Protein AF-A0A087V8K9-F1 (afdb_monomer_lite)

Sequence (43 aa):
MAKKVAIIGGGSSGLCAIKACLQEGLEPVCFERTGDIGGLWRF

Foldseek 3Di:
DAAEAEAEAQAPVSVVVCVVCVVVVHHYDYDHPDPDHHPPHDD

Organism: NCBI:txid100784

pLDDT: mean 97.48, std 3.47, range [78.0, 98.81]

Secondary structure (DSSP, 8-state):
-PPEEEEE-SSHHHHHHHHHHHHTT-EEEEE-SSSSS-GGG--

InterPro domains:
  IPR020946 Flavin monooxygenase-like [PF00743] (2-43)
  IPR036188 FAD/NAD(P)-binding domain superfamily [G3DSA:3.50.50.60] (1-43)
  IPR036188 FAD/NAD(P)-binding domain superfamily [SSF51905] (2-42)
  IPR050346 Flavin-containing monooxygenases-like [PTHR23023] (3-43)

Structure (mmCIF, N/CA/C/O backbone):
data_AF-A0A087V8K9-F1
#
_entry.id   AF-A0A087V8K9-F1
#
loop_
_atom_site.group_PDB
_atom_site.id
_atom_site.type_symbol
_atom_site.label_atom_id
_atom_site.label_alt_id
_atom_site.label_comp_id
_atom_site.label_asym_id
_atom_site.label_entity_id
_atom_site.label_seq_id
_atom_site.pdbx_PDB_ins_code
_atom_site.Cartn_x
_atom_site.Cartn_y
_atom_site.Cartn_z
_atom_site.occupancy
_atom_site.B_iso_or_equiv
_atom_site.auth_seq_id
_atom_site.auth_comp_id
_atom_site.auth_asym_id
_atom_site.auth_atom_id
_atom_site.pdbx_PDB_model_num
ATOM 1 N N . MET A 1 1 ? -17.013 2.162 14.804 1.00 78.00 1 MET A N 1
ATOM 2 C CA . MET A 1 1 ? -16.674 1.927 13.382 1.00 78.00 1 MET A CA 1
ATOM 3 C C . MET A 1 1 ? -15.184 2.153 13.192 1.00 78.00 1 MET A C 1
ATOM 5 O O . MET A 1 1 ? -14.666 3.082 13.802 1.00 78.00 1 MET A O 1
ATOM 9 N N . ALA A 1 2 ? -14.515 1.328 12.384 1.00 89.38 2 ALA A N 1
ATOM 10 C CA . ALA A 1 2 ? -13.121 1.554 11.995 1.00 89.38 2 ALA A CA 1
ATOM 11 C C . ALA A 1 2 ? -13.011 2.797 11.091 1.00 89.38 2 ALA A C 1
ATOM 13 O O . ALA A 1 2 ? -13.919 3.062 10.300 1.00 89.38 2 ALA A O 1
ATOM 14 N N . LYS A 1 3 ? -11.931 3.582 11.212 1.00 97.56 3 LYS A N 1
ATOM 15 C CA . LYS A 1 3 ? -11.699 4.721 10.305 1.00 97.56 3 LYS A CA 1
ATOM 16 C C . LYS A 1 3 ? -11.185 4.199 8.962 1.00 97.56 3 LYS A C 1
ATOM 18 O O . LYS A 1 3 ? -10.294 3.350 8.941 1.00 97.56 3 LYS A O 1
ATOM 23 N N . LYS A 1 4 ? -11.710 4.744 7.861 1.00 98.38 4 LYS A N 1
ATOM 24 C CA . LYS A 1 4 ? -11.212 4.463 6.508 1.00 98.38 4 LYS A CA 1
ATOM 25 C C . LYS A 1 4 ? -9.986 5.315 6.194 1.00 98.38 4 LYS A C 1
ATOM 27 O O . LYS A 1 4 ? -10.001 6.516 6.459 1.00 98.38 4 LYS A O 1
ATOM 32 N N . VAL A 1 5 ? -8.952 4.706 5.617 1.00 98.75 5 VAL A N 1
ATOM 33 C CA . VAL A 1 5 ? -7.673 5.366 5.307 1.00 98.75 5 VAL A CA 1
ATOM 34 C C . VAL A 1 5 ? -7.339 5.183 3.833 1.00 98.75 5 VAL A C 1
ATOM 36 O O . VAL A 1 5 ? -7.233 4.057 3.360 1.00 98.75 5 VAL A O 1
ATOM 39 N N . ALA A 1 6 ? -7.144 6.282 3.106 1.00 98.75 6 ALA A N 1
ATOM 40 C CA . ALA A 1 6 ? -6.649 6.232 1.734 1.00 98.75 6 ALA A CA 1
ATOM 41 C C . ALA A 1 6 ? -5.116 6.147 1.728 1.00 98.75 6 ALA A C 1
ATOM 43 O O . ALA A 1 6 ? -4.440 6.979 2.333 1.00 98.75 6 ALA A O 1
ATOM 44 N N . ILE A 1 7 ? -4.575 5.158 1.022 1.00 98.81 7 ILE A N 1
ATOM 45 C CA . ILE A 1 7 ? -3.139 4.960 0.817 1.00 98.81 7 ILE A CA 1
ATOM 46 C C . ILE A 1 7 ? -2.847 5.171 -0.666 1.00 98.81 7 ILE A C 1
ATOM 48 O O . ILE A 1 7 ? -3.483 4.553 -1.517 1.00 98.81 7 ILE A O 1
ATOM 52 N N . ILE A 1 8 ? -1.901 6.057 -0.977 1.00 98.69 8 ILE A N 1
ATOM 53 C CA . ILE A 1 8 ? -1.546 6.409 -2.355 1.00 98.69 8 ILE A CA 1
ATOM 54 C C . ILE A 1 8 ? -0.211 5.753 -2.713 1.00 98.69 8 ILE A C 1
ATOM 56 O O . ILE A 1 8 ? 0.833 6.127 -2.177 1.00 98.69 8 ILE A O 1
ATOM 60 N N . GLY A 1 9 ? -0.264 4.788 -3.631 1.00 98.62 9 GLY A N 1
ATOM 61 C CA . GLY A 1 9 ? 0.866 3.982 -4.090 1.00 98.62 9 GLY A CA 1
ATOM 62 C C . GLY A 1 9 ? 0.972 2.618 -3.397 1.00 98.62 9 GLY A C 1
ATOM 63 O O . GLY A 1 9 ? 0.907 2.514 -2.177 1.00 98.62 9 GLY A O 1
ATOM 64 N N . GLY A 1 10 ? 1.202 1.571 -4.190 1.00 98.44 10 GLY A N 1
ATOM 65 C CA . GLY A 1 10 ? 1.422 0.171 -3.809 1.00 98.44 10 GLY A CA 1
ATOM 66 C C . GLY A 1 10 ? 2.900 -0.240 -3.791 1.00 98.44 10 GLY A C 1
ATOM 67 O O . GLY A 1 10 ? 3.232 -1.403 -4.023 1.00 98.44 10 GLY A O 1
ATOM 68 N N . GLY A 1 11 ? 3.803 0.718 -3.557 1.00 98.50 11 GLY A N 1
ATOM 69 C CA . GLY A 1 11 ? 5.230 0.469 -3.324 1.00 98.50 11 GLY A CA 1
ATOM 70 C C . GLY A 1 11 ? 5.528 0.002 -1.893 1.00 98.50 11 GLY A C 1
ATOM 71 O O . GLY A 1 11 ? 4.620 -0.233 -1.098 1.00 98.50 11 GLY A O 1
ATOM 72 N N . SER A 1 12 ? 6.811 -0.086 -1.529 1.00 98.44 12 SER A N 1
ATOM 73 C CA . SER A 1 12 ? 7.244 -0.549 -0.198 1.00 98.44 12 SER A CA 1
ATOM 74 C C . SER A 1 12 ? 6.600 0.226 0.961 1.00 98.44 12 SER A C 1
ATOM 76 O O . SER A 1 12 ? 6.108 -0.379 1.911 1.00 98.44 12 SER A O 1
ATOM 78 N N . SER A 1 13 ? 6.545 1.557 0.870 1.00 98.56 13 SER A N 1
ATOM 79 C CA . SER A 1 13 ? 5.901 2.414 1.873 1.00 98.56 13 SER A CA 1
ATOM 80 C C . SER A 1 13 ? 4.392 2.179 1.962 1.00 98.56 13 SER A C 1
ATOM 82 O O . SER A 1 13 ? 3.858 2.069 3.064 1.00 98.56 13 SER A O 1
ATOM 84 N N . GLY A 1 14 ? 3.713 2.046 0.822 1.00 98.62 14 GLY A N 1
ATOM 85 C CA . GLY A 1 14 ? 2.276 1.784 0.752 1.00 98.62 14 GLY A CA 1
ATOM 86 C C . GLY A 1 14 ? 1.885 0.449 1.375 1.00 98.62 14 GLY A C 1
ATOM 87 O O . GLY A 1 14 ? 0.984 0.393 2.208 1.00 98.62 14 GLY A O 1
ATOM 88 N N . LEU A 1 15 ? 2.614 -0.621 1.048 1.00 98.69 15 LEU A N 1
ATOM 89 C CA . LEU A 1 15 ? 2.389 -1.952 1.622 1.00 98.69 15 LEU A CA 1
ATOM 90 C C . LEU A 1 15 ? 2.606 -1.963 3.144 1.00 98.69 15 LEU A C 1
ATOM 92 O O . LEU A 1 15 ? 1.796 -2.525 3.884 1.00 98.69 15 LEU A O 1
ATOM 96 N N . CYS A 1 16 ? 3.652 -1.289 3.631 1.00 98.75 16 CYS A N 1
ATOM 97 C CA . CYS A 1 16 ? 3.875 -1.113 5.066 1.00 98.75 16 CYS A CA 1
ATOM 98 C C . CYS A 1 16 ? 2.744 -0.315 5.735 1.00 98.75 16 CYS A C 1
ATOM 100 O O . CYS A 1 16 ? 2.303 -0.686 6.823 1.00 98.75 16 CYS A O 1
ATOM 102 N N . ALA A 1 17 ? 2.241 0.739 5.086 1.00 98.81 17 ALA A N 1
ATOM 103 C CA . ALA A 1 17 ? 1.123 1.530 5.594 1.00 98.81 17 ALA A CA 1
ATOM 104 C C . ALA A 1 17 ? -0.179 0.714 5.671 1.00 98.81 17 ALA A C 1
ATOM 106 O O . ALA A 1 17 ? -0.896 0.823 6.665 1.00 98.81 17 ALA A O 1
ATOM 107 N N . ILE A 1 18 ? -0.455 -0.150 4.683 1.00 98.81 18 ILE A N 1
ATOM 108 C CA . ILE A 1 18 ? -1.604 -1.074 4.706 1.00 98.81 18 ILE A CA 1
ATOM 109 C C . ILE A 1 18 ? -1.502 -1.988 5.927 1.00 98.81 18 ILE A C 1
ATOM 111 O O . ILE A 1 18 ? -2.444 -2.067 6.714 1.00 98.81 18 ILE A O 1
ATOM 115 N N . LYS A 1 19 ? -0.346 -2.638 6.120 1.00 98.75 19 LYS A N 1
ATOM 116 C CA . LYS A 1 19 ? -0.104 -3.511 7.277 1.00 98.75 19 LYS A CA 1
ATOM 117 C C . LYS A 1 19 ? -0.334 -2.764 8.593 1.00 98.75 19 LYS A C 1
ATOM 119 O O . LYS A 1 19 ? -1.059 -3.265 9.446 1.00 98.75 19 LYS A O 1
ATOM 124 N N . ALA A 1 20 ? 0.266 -1.584 8.751 1.00 98.69 20 ALA A N 1
ATOM 125 C CA . ALA A 1 20 ? 0.139 -0.791 9.971 1.00 98.69 20 ALA A CA 1
ATOM 126 C C . ALA A 1 20 ? -1.324 -0.409 10.249 1.00 98.69 20 ALA A C 1
ATOM 128 O O . ALA A 1 20 ? -1.796 -0.570 11.369 1.00 98.69 20 ALA A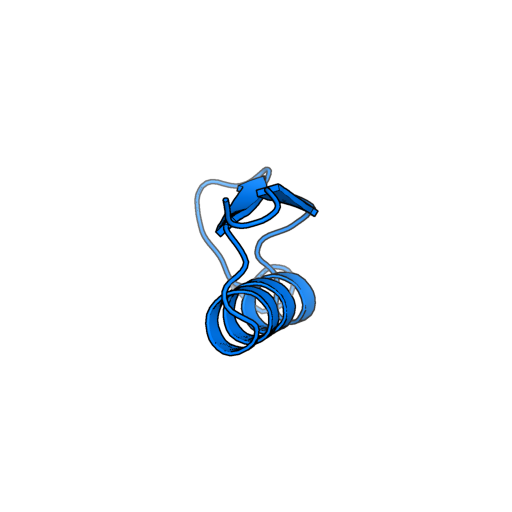 O 1
ATOM 129 N N . CYS A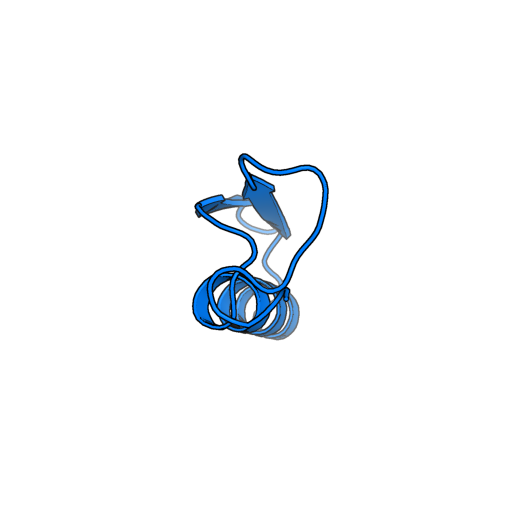 1 21 ? -2.077 0.002 9.221 1.00 98.69 21 CYS A N 1
ATOM 130 C CA . CYS A 1 21 ? -3.504 0.297 9.355 1.00 98.69 21 CYS A CA 1
ATOM 131 C C . CYS A 1 21 ? -4.299 -0.912 9.863 1.00 98.69 21 CYS A C 1
ATOM 133 O O . CYS A 1 21 ? -5.113 -0.766 10.771 1.00 98.69 21 CYS A O 1
ATOM 135 N N . LEU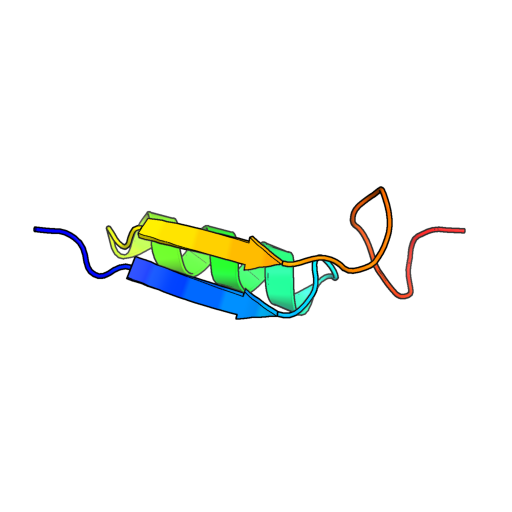 A 1 22 ? -4.045 -2.104 9.316 1.00 98.62 22 LEU A N 1
ATOM 136 C CA . LEU A 1 22 ? -4.723 -3.328 9.751 1.00 98.62 22 LEU A CA 1
ATOM 137 C C . LEU A 1 22 ? -4.386 -3.694 11.205 1.00 98.62 22 LEU A C 1
ATOM 139 O O . LEU A 1 22 ? -5.277 -4.106 11.943 1.00 98.62 22 LEU A O 1
ATOM 143 N N . GLN A 1 23 ? -3.130 -3.520 11.633 1.00 98.62 23 GLN A N 1
ATOM 144 C CA . GLN A 1 23 ? -2.709 -3.785 13.018 1.00 98.62 23 GLN A CA 1
ATOM 145 C C . GLN A 1 23 ? -3.396 -2.857 14.030 1.00 98.62 23 GLN A C 1
ATOM 147 O O . GLN A 1 23 ? -3.721 -3.293 15.129 1.00 98.62 23 GLN A O 1
ATOM 152 N N . GLU A 1 24 ? -3.674 -1.616 13.632 1.00 98.38 24 GLU A N 1
ATOM 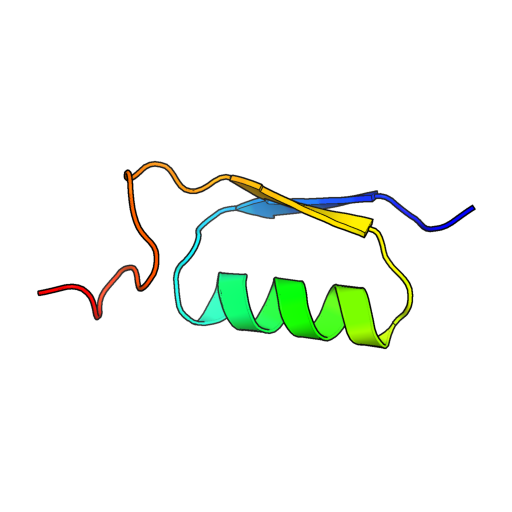153 C CA . GLU A 1 24 ? -4.380 -0.615 14.442 1.00 98.38 24 GLU A CA 1
ATOM 154 C C . GLU A 1 24 ? -5.918 -0.691 14.306 1.00 98.38 24 GLU A C 1
ATOM 156 O O . GLU A 1 24 ? -6.641 0.165 14.817 1.00 98.38 24 GLU A O 1
ATOM 161 N N . GLY A 1 25 ? -6.451 -1.695 13.597 1.00 98.06 25 GLY A N 1
ATOM 162 C CA . GLY A 1 25 ? -7.897 -1.878 13.421 1.00 98.06 25 GLY A CA 1
ATOM 163 C C . GLY A 1 25 ? -8.565 -0.843 12.505 1.00 98.06 25 GLY A C 1
ATOM 164 O O . GLY A 1 25 ? -9.754 -0.551 12.658 1.00 98.06 25 GLY A O 1
ATOM 165 N N . LEU A 1 26 ? -7.813 -0.264 11.567 1.00 98.62 26 LEU A N 1
ATOM 166 C CA . LEU A 1 26 ? -8.305 0.662 10.543 1.00 98.62 26 LEU A CA 1
ATOM 167 C C . LEU A 1 26 ? -8.712 -0.089 9.262 1.00 98.62 26 LEU A C 1
ATOM 169 O O . LEU A 1 26 ? -8.333 -1.239 9.049 1.00 98.62 26 LEU A O 1
ATOM 173 N N . GLU A 1 27 ? -9.459 0.580 8.380 1.00 98.69 27 GLU A N 1
ATOM 174 C CA . GLU A 1 27 ? -9.876 0.048 7.073 1.00 98.69 27 GLU A CA 1
ATOM 175 C C . GLU A 1 27 ? -9.101 0.756 5.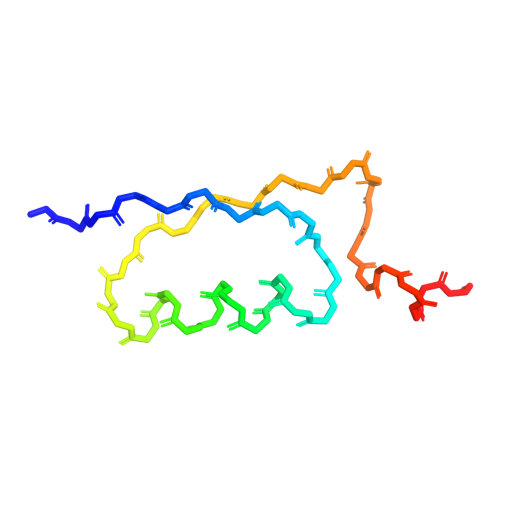940 1.00 98.69 27 GLU A C 1
ATOM 177 O O . GLU A 1 27 ? -9.512 1.831 5.487 1.00 98.69 27 GLU A O 1
ATOM 182 N N . PRO A 1 28 ? -7.948 0.222 5.494 1.00 98.69 28 PRO A N 1
ATOM 183 C CA . PRO A 1 28 ? -7.168 0.839 4.428 1.00 98.69 28 PRO A CA 1
ATOM 184 C C . PRO A 1 28 ? -7.756 0.565 3.035 1.00 98.69 28 PRO A C 1
ATOM 186 O O . PRO A 1 28 ? -8.165 -0.550 2.724 1.00 98.69 28 PRO A O 1
ATOM 189 N N . VAL A 1 29 ? -7.702 1.570 2.161 1.00 98.69 29 VAL A N 1
ATOM 190 C CA . VAL A 1 29 ? -7.960 1.466 0.718 1.00 98.69 29 VAL A CA 1
ATOM 191 C C . VAL A 1 29 ? -6.723 1.968 -0.019 1.00 98.69 29 VAL A C 1
ATOM 193 O O . VAL A 1 29 ? -6.338 3.128 0.131 1.00 98.69 29 VAL A O 1
ATOM 196 N N . CYS A 1 30 ? -6.084 1.096 -0.797 1.00 98.56 30 CYS A N 1
ATOM 197 C CA . CYS A 1 30 ? -4.886 1.427 -1.563 1.00 98.56 30 CYS A CA 1
ATOM 198 C C . CYS A 1 30 ? -5.237 1.782 -3.010 1.00 98.56 30 CYS A C 1
ATOM 200 O O . CYS A 1 30 ? -5.939 1.029 -3.683 1.00 98.56 30 CYS A O 1
ATOM 202 N N . PHE A 1 31 ? -4.701 2.901 -3.487 1.00 98.69 31 PHE A N 1
ATOM 203 C CA . PHE A 1 31 ? -4.765 3.326 -4.878 1.00 98.69 31 PHE A CA 1
ATOM 204 C C . PHE A 1 31 ? -3.366 3.239 -5.485 1.00 98.69 31 PHE A C 1
ATOM 206 O O . PHE A 1 31 ? -2.516 4.096 -5.239 1.00 98.69 31 PHE A O 1
ATOM 213 N N . GLU A 1 32 ? -3.126 2.198 -6.276 1.00 98.56 32 GLU A N 1
ATOM 214 C CA . GLU A 1 32 ? -1.918 2.041 -7.085 1.00 98.56 32 GLU A CA 1
ATOM 215 C C . GLU A 1 32 ? -2.258 2.355 -8.543 1.00 98.56 32 GLU A C 1
ATOM 217 O O . GLU A 1 32 ? -3.280 1.918 -9.068 1.00 98.56 32 GLU A O 1
ATOM 222 N N . ARG A 1 33 ? -1.418 3.166 -9.190 1.00 98.19 33 ARG A N 1
ATOM 223 C CA . ARG A 1 33 ? -1.640 3.598 -10.576 1.00 98.19 33 ARG A CA 1
ATOM 224 C C . ARG A 1 33 ? -1.424 2.451 -11.564 1.00 98.19 33 ARG A C 1
ATOM 226 O O . ARG A 1 33 ? -2.034 2.439 -12.629 1.00 98.19 33 ARG A O 1
ATOM 233 N N . THR A 1 34 ? -0.487 1.558 -11.265 1.00 97.06 34 THR A N 1
ATOM 234 C CA . THR A 1 34 ? -0.130 0.429 -12.126 1.00 97.06 34 THR A CA 1
ATOM 235 C C . THR A 1 34 ? -0.954 -0.819 -11.793 1.00 97.06 34 THR A C 1
ATOM 237 O O . THR A 1 34 ? -1.678 -0.857 -10.806 1.00 97.06 34 THR A O 1
ATOM 240 N N . GLY A 1 35 ? -0.858 -1.854 -12.631 1.00 97.06 35 GLY A N 1
ATOM 241 C CA . GLY A 1 35 ? -1.611 -3.100 -12.445 1.00 97.06 35 GLY A CA 1
ATOM 242 C C . GLY A 1 35 ? -1.026 -4.082 -11.424 1.00 97.06 35 GLY A C 1
ATOM 243 O O . GLY A 1 35 ? -1.546 -5.186 -11.319 1.00 97.06 35 GLY A O 1
ATOM 244 N N . ASP A 1 36 ? 0.059 -3.729 -10.726 1.00 98.06 36 ASP A N 1
ATOM 245 C CA . ASP A 1 36 ? 0.730 -4.622 -9.773 1.00 98.06 36 ASP A CA 1
ATOM 246 C C . ASP A 1 36 ? 1.503 -3.817 -8.701 1.00 98.06 36 ASP A C 1
ATOM 248 O O . ASP A 1 36 ? 1.732 -2.614 -8.847 1.00 98.06 36 ASP A O 1
ATOM 252 N N . ILE A 1 37 ? 1.895 -4.461 -7.606 1.00 98.19 37 ILE A N 1
ATOM 253 C CA . ILE A 1 37 ? 2.578 -3.854 -6.454 1.00 98.19 37 ILE A CA 1
ATOM 254 C C . ILE A 1 37 ? 4.094 -3.716 -6.679 1.00 98.19 37 ILE A C 1
ATOM 256 O O . ILE A 1 37 ? 4.630 -4.066 -7.724 1.00 98.19 37 ILE A O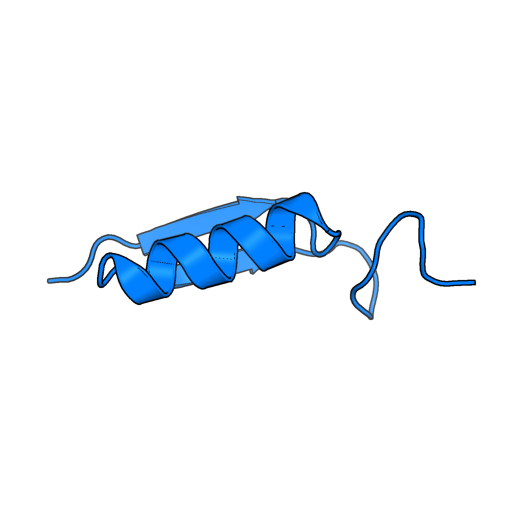 1
ATOM 260 N N . GLY A 1 38 ? 4.816 -3.189 -5.688 1.00 97.56 38 GLY A N 1
ATOM 261 C CA . GLY A 1 38 ? 6.286 -3.228 -5.636 1.00 97.56 38 GLY A CA 1
ATOM 262 C C . GLY A 1 38 ? 6.977 -1.926 -6.042 1.00 97.56 38 GLY A C 1
ATOM 263 O O . GLY A 1 38 ? 8.075 -1.643 -5.556 1.00 97.56 38 GLY A O 1
ATOM 264 N N . GLY A 1 39 ? 6.317 -1.073 -6.832 1.00 97.44 39 GLY A N 1
ATOM 265 C CA . GLY A 1 39 ? 6.834 0.248 -7.202 1.00 97.44 39 GLY A CA 1
ATOM 266 C C . GLY A 1 39 ? 8.225 0.164 -7.837 1.00 97.44 39 GLY A C 1
ATOM 267 O O . GLY A 1 39 ? 8.406 -0.531 -8.830 1.00 97.44 39 GLY A O 1
ATOM 268 N N . LEU A 1 40 ? 9.212 0.842 -7.241 1.00 97.75 40 LEU A N 1
ATOM 269 C CA . LEU A 1 40 ? 10.606 0.868 -7.714 1.00 97.75 40 LEU A CA 1
ATOM 270 C C . LEU A 1 40 ? 11.228 -0.530 -7.902 1.00 97.75 40 LEU A C 1
ATOM 272 O O . LEU A 1 40 ? 12.124 -0.687 -8.722 1.00 97.75 40 LEU A O 1
ATOM 276 N N . TRP A 1 41 ? 10.772 -1.530 -7.146 1.00 97.56 41 TRP A N 1
ATOM 277 C CA . TRP A 1 41 ? 11.390 -2.858 -7.097 1.00 97.56 41 TRP A CA 1
ATOM 278 C C . TRP A 1 41 ? 10.764 -3.886 -8.049 1.00 97.56 41 TRP A C 1
ATOM 280 O O . TRP A 1 41 ? 11.196 -5.036 -8.053 1.00 97.56 41 TRP A O 1
ATOM 290 N N . ARG A 1 42 ? 9.751 -3.505 -8.841 1.00 95.81 42 ARG A N 1
ATOM 291 C CA . ARG A 1 42 ? 9.118 -4.397 -9.825 1.00 95.81 42 ARG A CA 1
ATOM 292 C C . ARG A 1 42 ? 9.816 -4.263 -11.189 1.00 95.81 42 ARG A C 1
ATOM 294 O O . ARG A 1 42 ? 9.469 -3.357 -11.947 1.00 95.81 42 ARG A O 1
ATOM 301 N N . PHE A 1 43 ? 10.795 -5.135 -11.459 1.00 92.06 43 PHE A N 1
ATOM 302 C CA . PHE A 1 43 ? 11.577 -5.203 -12.708 1.00 92.06 43 PHE A CA 1
ATOM 303 C C . PHE A 1 43 ? 11.048 -6.268 -13.674 1.00 92.06 43 PHE A C 1
ATOM 305 O O . PHE A 1 43 ? 10.530 -7.295 -13.177 1.00 92.06 43 PHE A O 1
#

Radius of gyration: 10.85 Å; chains: 1; bounding box: 28×12×27 Å